Protein AF-A0AAW5KLF9-F1 (afdb_monomer_lite)

Organism: NCBI:txid1160721

pLDDT: mean 81.34, std 15.69, range [44.66, 97.88]

Foldseek 3Di:
DVVVVVVVVCVVCVVVVCLPPLVVLVVVLVVLVVVLVVLVPDPDDDPVSVVVSVVSVVVSVVSVVVSVVSVVVSPPPPPPPPVPPPPPDPDPPPDDD

Sequence (97 aa):
MFEKLKFKLKDEYKPYTDKGKKAQKQRALQDCVQEVLRDLKRTARTREQSVNTAKLLYQLADSAVRLSVEEALSVPIQEQCEDIDIISEPEPCMEFG

Secondary structure (DSSP, 8-state):
-HHHHHHHHHHHHHHHHS-TTHHHHHHHHHHHHHHHHHHHT-SS--HHHHHHHHHHHHHHHHHHHHHHHHHHHHS-------------PPP------

Structure (mmCIF, N/CA/C/O backbone):
data_AF-A0AAW5KLF9-F1
#
_entry.id   AF-A0AAW5KLF9-F1
#
loop_
_atom_site.group_PDB
_atom_site.id
_atom_site.type_symbol
_atom_site.label_atom_id
_atom_site.label_alt_id
_atom_site.label_comp_id
_atom_site.label_asym_id
_atom_site.label_entity_id
_atom_site.label_seq_id
_atom_site.pdbx_PDB_ins_code
_atom_site.Cartn_x
_atom_site.Cartn_y
_atom_site.Cartn_z
_atom_site.occupancy
_atom_site.B_iso_or_equiv
_atom_site.auth_seq_id
_atom_site.auth_comp_id
_atom_site.auth_asym_id
_atom_site.auth_atom_id
_atom_site.pdbx_PDB_model_num
ATOM 1 N N . MET A 1 1 ? -37.776 9.849 25.126 1.00 73.19 1 MET A N 1
ATOM 2 C CA . MET A 1 1 ? -36.580 10.538 2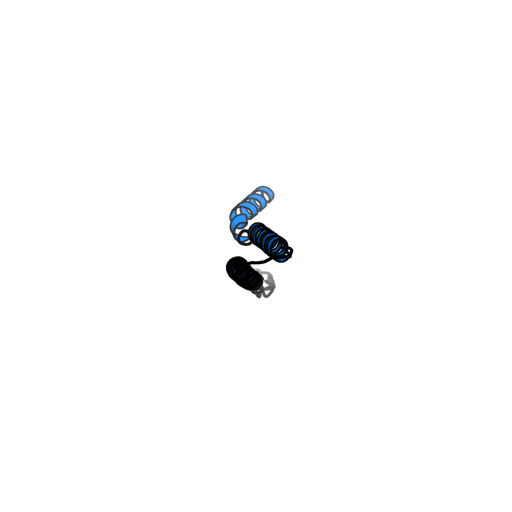5.672 1.00 73.19 1 MET A CA 1
ATOM 3 C C . MET A 1 1 ? -35.302 9.746 25.399 1.00 73.19 1 MET A C 1
ATOM 5 O O . MET A 1 1 ? -34.363 10.316 24.862 1.00 73.19 1 MET A O 1
ATOM 9 N N . PHE A 1 2 ? -35.309 8.435 25.655 1.00 84.25 2 PHE A N 1
ATOM 10 C CA . PHE A 1 2 ? -34.188 7.515 25.417 1.00 84.25 2 PHE A CA 1
ATOM 11 C C . PHE A 1 2 ? -33.675 7.450 23.963 1.00 84.25 2 PHE A C 1
ATOM 13 O O . PHE A 1 2 ? -32.4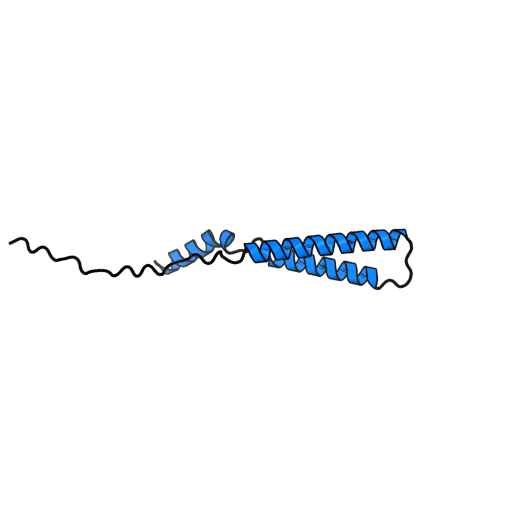72 7.505 23.742 1.00 84.25 2 PHE A O 1
ATOM 20 N N . GLU A 1 3 ? -34.560 7.439 22.960 1.00 90.62 3 GLU A N 1
ATOM 21 C CA . GLU A 1 3 ? -34.144 7.439 21.542 1.00 90.62 3 GLU A CA 1
ATOM 22 C C . GLU A 1 3 ? -33.278 8.656 21.173 1.00 90.62 3 GLU A C 1
ATOM 24 O O . GLU A 1 3 ? -32.218 8.515 20.571 1.00 90.62 3 GLU A O 1
ATOM 29 N N . LYS A 1 4 ? -33.656 9.863 21.622 1.00 90.50 4 LYS A N 1
ATOM 30 C CA . LYS A 1 4 ? -32.849 11.078 21.399 1.00 90.50 4 LYS A CA 1
ATOM 31 C C . LYS A 1 4 ? -31.462 10.984 22.043 1.00 90.50 4 LYS A C 1
ATOM 33 O O . LYS A 1 4 ? -30.509 11.527 21.492 1.00 90.50 4 LYS A O 1
ATOM 38 N N . LEU A 1 5 ? -31.356 10.310 23.189 1.00 90.94 5 LEU A N 1
ATOM 39 C CA . LEU A 1 5 ? -30.084 10.087 23.870 1.00 90.94 5 LEU A CA 1
ATOM 40 C C . LEU A 1 5 ? -29.203 9.106 23.086 1.00 90.94 5 LEU A C 1
ATOM 42 O O . LEU A 1 5 ? -28.033 9.401 22.880 1.00 90.94 5 LEU A O 1
ATOM 46 N N . LYS A 1 6 ? -29.770 8.008 22.565 1.00 87.25 6 LYS A N 1
ATOM 47 C CA . LYS A 1 6 ? -29.053 7.066 21.686 1.00 87.25 6 LYS A CA 1
ATOM 48 C C . LYS A 1 6 ? -28.472 7.748 20.450 1.00 87.25 6 LYS A C 1
ATOM 50 O O . LYS A 1 6 ? -27.312 7.515 20.123 1.00 87.25 6 LYS A O 1
ATOM 55 N N . PHE A 1 7 ? -29.254 8.591 19.772 1.00 89.19 7 PHE A N 1
ATOM 56 C CA . PHE A 1 7 ? -28.770 9.319 18.595 1.00 89.19 7 PHE A CA 1
ATOM 57 C C . PHE A 1 7 ? -27.640 10.295 18.940 1.00 89.19 7 PHE A C 1
ATOM 59 O O . PHE A 1 7 ? -26.632 10.300 18.239 1.00 89.19 7 PHE A O 1
ATOM 66 N N . LYS A 1 8 ? -27.763 11.056 20.038 1.00 91.25 8 LYS A N 1
ATOM 67 C CA . LYS A 1 8 ? -26.684 11.938 20.516 1.00 91.25 8 LYS A CA 1
ATOM 68 C C . LYS A 1 8 ? -25.412 11.169 20.850 1.00 91.25 8 LYS A C 1
ATOM 70 O O . LYS A 1 8 ? -24.353 11.539 20.361 1.00 91.25 8 LYS A O 1
ATOM 75 N N . LEU A 1 9 ? -25.528 10.078 21.613 1.00 87.94 9 LEU A N 1
ATOM 76 C CA . LEU A 1 9 ? -24.379 9.243 21.959 1.00 87.94 9 LEU A CA 1
ATOM 77 C C . LEU A 1 9 ? -23.691 8.714 20.700 1.00 87.94 9 LEU A C 1
ATOM 79 O O . LEU A 1 9 ? -22.476 8.783 20.590 1.00 87.94 9 LEU A O 1
ATOM 83 N N . LYS A 1 10 ? -24.468 8.217 19.730 1.00 83.75 10 LYS A N 1
ATOM 84 C CA . LYS A 1 10 ? -23.938 7.680 18.474 1.00 83.75 10 LYS A CA 1
ATOM 85 C C . LYS A 1 10 ? -23.196 8.736 17.657 1.00 83.75 10 LYS A C 1
ATOM 87 O O . LYS A 1 10 ? -22.164 8.406 17.086 1.00 83.75 10 LYS A O 1
ATOM 92 N N . ASP A 1 11 ? -23.703 9.965 17.585 1.00 83.62 11 ASP A N 1
ATOM 93 C CA . ASP A 1 11 ? -23.044 11.055 16.856 1.00 83.62 11 ASP A CA 1
ATOM 94 C C . ASP A 1 11 ? -21.791 11.566 17.581 1.00 83.62 11 ASP A C 1
ATOM 96 O O . ASP A 1 11 ? -20.769 11.784 16.932 1.00 83.62 11 ASP A O 1
ATOM 100 N N . GLU A 1 12 ? -21.826 11.687 18.911 1.00 86.06 12 GLU A N 1
ATOM 101 C CA . GLU A 1 12 ? -20.669 12.099 19.722 1.00 86.06 12 GLU A CA 1
ATOM 102 C C . GLU A 1 12 ? -19.558 11.042 19.729 1.00 86.06 12 GLU A C 1
ATOM 104 O O . GLU A 1 12 ? -18.379 11.386 19.656 1.00 86.06 12 GLU A O 1
ATOM 109 N N . TYR A 1 13 ? -19.914 9.752 19.739 1.00 80.12 13 TYR A N 1
ATOM 110 C CA . TYR A 1 13 ? -18.951 8.654 19.622 1.00 80.12 13 TYR A CA 1
ATOM 111 C C . TYR A 1 13 ? -18.547 8.343 18.179 1.00 80.12 13 TYR A C 1
ATOM 113 O O . TYR A 1 13 ? -17.576 7.618 17.956 1.00 80.12 13 TYR A O 1
ATOM 121 N N . LYS A 1 14 ? -19.240 8.901 17.178 1.00 75.00 14 LYS A N 1
ATOM 122 C CA . LYS A 1 14 ? -18.972 8.641 15.759 1.00 75.00 14 LYS A CA 1
ATOM 123 C C . LYS A 1 14 ? -17.501 8.833 15.372 1.00 75.00 14 LYS A C 1
ATOM 125 O O . LYS A 1 14 ? -16.991 7.934 14.710 1.00 75.00 14 LYS A O 1
ATOM 130 N N . PRO A 1 15 ? -16.787 9.894 15.802 1.00 71.19 15 PRO A N 1
ATOM 131 C CA . PRO A 1 15 ? -15.366 10.085 15.495 1.00 71.19 15 PRO A CA 1
ATOM 132 C C . PRO A 1 15 ? -14.456 8.989 16.064 1.00 71.19 15 PRO A C 1
ATOM 134 O O . PRO A 1 15 ? -13.390 8.737 15.515 1.00 71.19 15 PRO A O 1
ATOM 137 N N . TYR A 1 16 ? -14.887 8.335 17.142 1.00 68.50 16 TYR A N 1
ATOM 138 C CA . TYR A 1 16 ? -14.173 7.236 17.790 1.00 68.50 16 TYR A CA 1
ATOM 139 C C . TYR A 1 16 ? -14.552 5.870 17.194 1.00 68.50 16 TYR A C 1
ATOM 141 O O . TYR A 1 16 ? -13.765 4.931 17.250 1.00 68.50 16 TYR A O 1
ATOM 149 N N . THR A 1 17 ? -15.732 5.760 16.569 1.00 64.38 17 THR A N 1
ATOM 150 C CA . THR A 1 17 ? -16.147 4.573 15.792 1.00 64.38 17 THR A CA 1
ATOM 151 C C . THR A 1 17 ? -15.701 4.611 14.329 1.00 64.38 17 THR A C 1
ATOM 153 O O . THR A 1 17 ? -15.575 3.567 13.685 1.00 64.38 17 THR A O 1
ATOM 156 N N . ASP A 1 18 ? -15.484 5.807 13.781 1.00 62.84 18 ASP A N 1
ATOM 157 C CA . ASP A 1 18 ? -15.011 6.008 12.421 1.00 62.84 18 ASP A CA 1
ATOM 158 C C . ASP A 1 18 ? -13.522 5.679 12.407 1.00 62.84 18 ASP A C 1
ATOM 160 O O . ASP A 1 18 ? -12.681 6.482 12.803 1.00 62.84 18 ASP A O 1
ATOM 164 N N . LYS A 1 19 ? -13.224 4.433 12.028 1.00 63.59 19 LYS A N 1
ATOM 165 C CA . LYS A 1 19 ? -11.906 3.788 12.022 1.00 63.59 19 LYS A CA 1
ATOM 166 C C . LYS A 1 19 ? -10.883 4.551 11.169 1.00 63.59 19 LYS A C 1
ATOM 168 O O . LYS A 1 19 ? -10.518 4.089 10.092 1.00 63.59 19 LYS A O 1
ATOM 173 N N . GLY A 1 20 ? -10.447 5.734 11.593 1.00 63.94 20 GLY A N 1
ATOM 174 C CA . GLY A 1 20 ? -9.294 6.459 11.060 1.00 63.94 20 GLY A CA 1
ATOM 175 C C . GLY A 1 20 ? -9.269 6.620 9.538 1.00 63.94 20 GLY A C 1
ATOM 176 O O . GLY A 1 20 ? -8.201 6.505 8.935 1.00 63.94 20 GLY A O 1
ATOM 177 N N . LYS A 1 21 ? -10.423 6.855 8.890 1.00 76.81 21 LYS A N 1
ATOM 178 C CA . LYS A 1 21 ? -10.535 6.932 7.420 1.00 76.81 21 LYS A CA 1
ATOM 179 C C . LYS A 1 21 ? -10.073 5.646 6.703 1.00 76.81 21 LYS A C 1
ATOM 181 O O . LYS A 1 21 ? -9.601 5.716 5.567 1.00 76.81 21 LYS A O 1
ATOM 186 N N . LYS A 1 22 ? -10.220 4.463 7.315 1.00 81.38 22 LYS A N 1
ATOM 187 C CA . LYS A 1 22 ? -9.785 3.160 6.767 1.00 81.38 22 LYS A CA 1
ATOM 188 C C . LYS A 1 22 ? -10.235 2.940 5.324 1.00 81.38 22 LYS A C 1
ATOM 190 O O . LYS A 1 22 ? -9.422 2.591 4.476 1.00 81.38 22 LYS A O 1
ATOM 195 N N . ALA A 1 23 ? -11.499 3.229 5.013 1.00 84.88 23 ALA A N 1
ATOM 196 C CA . ALA A 1 23 ? -12.029 3.101 3.654 1.00 84.88 23 ALA A CA 1
ATOM 197 C C . ALA A 1 23 ? -11.340 4.040 2.643 1.00 84.88 23 ALA A C 1
ATOM 199 O O . ALA A 1 23 ? -11.207 3.706 1.467 1.00 84.88 23 ALA A O 1
ATOM 200 N N . GLN A 1 24 ? -10.899 5.225 3.075 1.00 88.75 24 GLN A N 1
ATOM 201 C CA . GLN A 1 24 ? -10.117 6.132 2.234 1.00 88.75 24 GLN A CA 1
ATOM 202 C C . GLN A 1 24 ? -8.692 5.608 2.040 1.00 88.75 24 GLN A C 1
ATOM 204 O O . GLN A 1 24 ? -8.205 5.602 0.915 1.00 88.75 24 GLN A O 1
ATOM 209 N N . LYS A 1 25 ? -8.042 5.129 3.108 1.00 90.19 25 LYS A N 1
ATOM 210 C CA . LYS A 1 25 ? -6.692 4.545 3.045 1.00 90.19 25 LYS A CA 1
ATOM 211 C C . LYS A 1 25 ? -6.653 3.291 2.168 1.00 90.19 25 LYS A C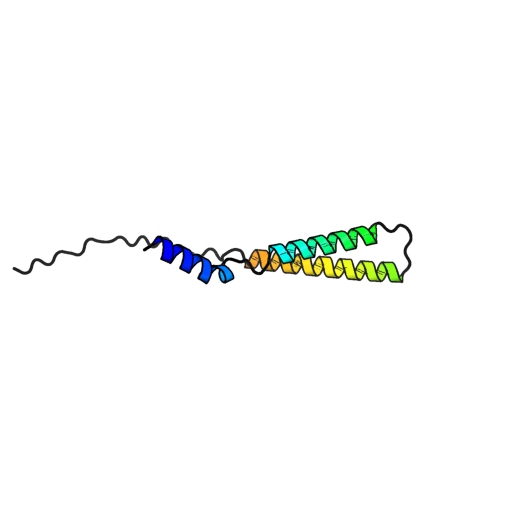 1
ATOM 213 O O . LYS A 1 25 ? -5.743 3.141 1.363 1.00 90.19 25 LYS A O 1
ATOM 218 N N . GLN A 1 26 ? -7.674 2.439 2.259 1.00 91.69 26 GLN A N 1
ATOM 219 C CA . GLN A 1 26 ? -7.817 1.252 1.418 1.00 91.69 26 GLN A CA 1
ATOM 220 C C . GLN A 1 26 ? -8.019 1.617 -0.058 1.00 91.69 26 GLN A C 1
ATOM 222 O O . GLN A 1 26 ? -7.394 1.002 -0.918 1.00 91.69 26 GLN A O 1
ATOM 227 N N . ARG A 1 27 ? -8.832 2.641 -0.358 1.00 93.88 27 ARG A N 1
ATOM 228 C CA . ARG A 1 27 ? -8.963 3.165 -1.728 1.00 93.88 27 ARG A CA 1
ATOM 229 C C . ARG A 1 27 ? -7.640 3.716 -2.257 1.00 93.88 27 ARG A C 1
ATOM 231 O O . ARG A 1 27 ? -7.216 3.313 -3.329 1.00 93.88 27 ARG A O 1
ATOM 238 N N . ALA A 1 28 ? -6.941 4.534 -1.472 1.00 93.44 28 ALA A N 1
ATOM 239 C CA . ALA A 1 28 ? -5.635 5.063 -1.862 1.00 93.44 28 ALA A CA 1
ATOM 240 C C . ALA A 1 28 ? -4.606 3.947 -2.133 1.00 93.44 28 ALA A C 1
ATOM 242 O O . ALA A 1 28 ? -3.835 4.031 -3.088 1.00 93.44 28 ALA A O 1
ATOM 243 N N . LEU A 1 29 ? -4.618 2.875 -1.330 1.00 95.75 29 LEU A N 1
ATOM 244 C CA . LEU A 1 29 ? -3.772 1.706 -1.567 1.00 95.75 29 LEU A CA 1
ATOM 245 C C . LEU A 1 29 ? -4.137 1.003 -2.885 1.00 95.75 29 LEU A C 1
ATOM 247 O O . LEU A 1 29 ? -3.243 0.651 -3.650 1.00 95.75 29 LEU A O 1
ATOM 251 N N . GLN A 1 30 ? -5.431 0.831 -3.176 1.00 96.50 30 GLN A N 1
ATOM 252 C CA . GLN A 1 30 ? -5.893 0.266 -4.449 1.00 96.50 30 GLN A CA 1
ATOM 253 C C . GLN A 1 30 ? -5.462 1.116 -5.650 1.00 96.50 30 GLN A C 1
ATOM 255 O O . GLN A 1 30 ? -4.990 0.557 -6.640 1.00 96.50 30 GLN A O 1
ATOM 260 N N . ASP A 1 31 ? -5.566 2.440 -5.555 1.00 95.69 31 ASP A N 1
ATOM 261 C CA . ASP A 1 31 ? -5.134 3.357 -6.613 1.00 95.69 31 ASP A CA 1
ATOM 262 C C . ASP A 1 31 ? -3.625 3.216 -6.879 1.00 95.69 31 ASP A C 1
ATOM 264 O O . ASP A 1 31 ? -3.199 3.093 -8.030 1.00 95.69 31 ASP A O 1
ATOM 268 N N . CYS A 1 32 ? -2.817 3.119 -5.817 1.00 94.38 32 CYS A N 1
ATOM 269 C CA . CYS A 1 32 ? -1.374 2.897 -5.921 1.00 94.38 32 CYS A CA 1
ATOM 270 C C . CYS A 1 32 ? -1.036 1.538 -6.568 1.00 94.38 32 CYS A C 1
ATOM 272 O O . CYS A 1 32 ? -0.173 1.460 -7.444 1.00 94.38 32 CYS A O 1
ATOM 274 N N . VAL A 1 33 ? -1.759 0.465 -6.216 1.00 97.44 33 VAL A N 1
ATOM 275 C CA . VAL A 1 33 ? -1.624 -0.844 -6.886 1.00 97.44 33 VAL A CA 1
ATOM 276 C C . VAL A 1 33 ? -1.916 -0.719 -8.380 1.00 97.44 33 VAL A C 1
ATOM 278 O O . VAL A 1 33 ? -1.161 -1.238 -9.205 1.00 97.44 33 VAL A O 1
ATOM 281 N N . GLN A 1 34 ? -3.000 -0.034 -8.751 1.00 97.19 34 GLN A N 1
ATOM 282 C CA . GLN A 1 34 ? -3.361 0.144 -10.155 1.00 97.19 34 GLN A CA 1
ATOM 283 C C . GLN A 1 34 ? -2.298 0.931 -10.924 1.00 97.19 34 GLN A C 1
ATOM 285 O O . GLN A 1 34 ? -1.974 0.560 -12.054 1.00 97.19 34 GLN A O 1
ATOM 290 N N . GLU A 1 35 ? -1.728 1.976 -10.326 1.00 95.50 35 GLU A N 1
ATOM 291 C CA . GLU A 1 35 ? -0.632 2.746 -10.913 1.00 95.50 35 GLU A CA 1
ATOM 292 C C . GLU A 1 35 ? 0.603 1.872 -11.168 1.00 95.50 35 GLU A C 1
ATOM 294 O O . GLU A 1 35 ? 1.100 1.819 -12.297 1.00 95.50 35 GLU A O 1
ATOM 299 N N . VAL A 1 36 ? 1.043 1.113 -10.159 1.00 95.94 36 VAL A N 1
ATOM 300 C CA . VAL A 1 36 ? 2.180 0.188 -10.272 1.00 95.94 36 VAL A CA 1
ATOM 301 C C . VAL A 1 36 ? 1.940 -0.849 -11.368 1.00 95.94 36 VAL A C 1
ATOM 303 O O . VAL A 1 36 ? 2.811 -1.079 -12.208 1.00 95.94 36 VAL A O 1
ATOM 306 N N . LEU A 1 37 ? 0.752 -1.458 -11.411 1.00 95.94 37 LEU A N 1
ATOM 307 C CA . LEU A 1 37 ? 0.406 -2.446 -12.435 1.00 95.94 37 LEU A CA 1
ATOM 308 C C . LEU A 1 37 ? 0.380 -1.835 -13.838 1.00 95.94 37 LEU A C 1
ATOM 310 O O . LEU A 1 37 ? 0.818 -2.474 -14.795 1.00 95.94 37 LEU A O 1
ATOM 314 N N . ARG A 1 38 ? -0.126 -0.605 -13.984 1.00 94.38 38 ARG A N 1
ATOM 315 C CA . ARG A 1 38 ? -0.097 0.115 -15.262 1.00 94.38 38 ARG A CA 1
ATOM 316 C C . ARG A 1 38 ? 1.327 0.394 -15.716 1.00 94.38 38 ARG A C 1
ATOM 318 O O . ARG A 1 38 ? 1.610 0.231 -16.900 1.00 94.38 38 ARG A O 1
ATOM 325 N N . ASP A 1 39 ? 2.207 0.794 -14.804 1.00 93.06 39 ASP A N 1
ATOM 326 C CA . ASP A 1 39 ? 3.603 1.045 -15.140 1.00 93.06 39 ASP A CA 1
ATOM 327 C C . ASP A 1 39 ? 4.337 -0.257 -15.503 1.00 93.06 39 ASP A C 1
ATOM 329 O O . ASP A 1 39 ? 5.023 -0.307 -16.521 1.00 93.06 39 ASP A O 1
ATOM 333 N N . LEU A 1 40 ? 4.122 -1.342 -14.745 1.00 93.25 40 LEU A N 1
ATOM 334 C CA . LEU A 1 40 ? 4.695 -2.674 -15.001 1.00 93.25 40 LEU A CA 1
ATOM 335 C C . LEU A 1 40 ? 4.282 -3.290 -16.340 1.00 93.25 40 LEU A C 1
ATOM 337 O O . LEU A 1 40 ? 5.060 -4.043 -16.915 1.00 93.25 40 LEU A O 1
ATOM 341 N N . LYS A 1 41 ? 3.094 -2.965 -16.860 1.00 93.75 41 LYS A N 1
ATOM 342 C CA . LYS A 1 41 ? 2.627 -3.455 -18.169 1.00 93.75 41 LYS A CA 1
ATOM 343 C C . LYS A 1 41 ? 3.404 -2.882 -19.361 1.00 93.75 41 LYS A C 1
ATOM 345 O O . LYS A 1 41 ? 3.203 -3.342 -20.483 1.00 93.75 41 LYS A O 1
ATOM 350 N N . ARG A 1 42 ? 4.261 -1.876 -19.162 1.00 89.81 42 ARG A N 1
ATOM 351 C CA . ARG A 1 42 ? 5.069 -1.283 -20.236 1.00 89.81 42 ARG A CA 1
ATOM 352 C C . ARG A 1 42 ? 6.176 -2.252 -20.668 1.00 89.81 42 ARG A C 1
ATOM 354 O O . ARG A 1 42 ? 7.006 -2.652 -19.860 1.00 89.81 42 ARG A O 1
ATOM 361 N N . THR A 1 43 ? 6.195 -2.604 -21.952 1.00 78.12 43 THR A N 1
ATOM 362 C CA . THR A 1 43 ? 7.082 -3.626 -22.544 1.00 78.12 43 THR A CA 1
ATOM 363 C C . THR A 1 43 ? 8.505 -3.146 -22.825 1.00 78.12 43 THR A C 1
ATOM 365 O O . THR A 1 43 ? 9.436 -3.940 -22.745 1.00 78.12 43 THR A O 1
ATOM 368 N N . ALA A 1 44 ? 8.699 -1.864 -23.135 1.00 77.06 44 ALA A N 1
ATOM 369 C CA . ALA A 1 44 ? 10.020 -1.263 -23.306 1.00 77.06 44 ALA A CA 1
ATOM 370 C C . ALA A 1 44 ? 10.307 -0.320 -22.132 1.00 77.06 44 ALA A C 1
ATOM 372 O O . ALA A 1 44 ? 9.493 0.560 -21.845 1.00 77.06 44 ALA A O 1
ATOM 373 N N . ARG A 1 45 ? 11.453 -0.499 -21.458 1.00 86.62 45 ARG A N 1
ATOM 374 C CA . ARG A 1 45 ? 11.868 0.339 -20.325 1.00 86.62 45 ARG A CA 1
ATOM 375 C C . ARG A 1 45 ? 13.296 0.840 -20.449 1.00 86.62 45 ARG A C 1
ATOM 377 O O . ARG A 1 45 ? 14.210 0.083 -20.764 1.00 86.62 45 ARG A O 1
ATOM 384 N N . THR A 1 46 ? 13.490 2.108 -20.106 1.00 94.50 46 THR A N 1
ATOM 385 C CA . THR A 1 46 ? 14.814 2.663 -19.813 1.00 94.50 46 THR A CA 1
ATOM 386 C C . THR A 1 46 ? 15.224 2.335 -18.374 1.00 94.50 46 THR A C 1
ATOM 388 O O . THR A 1 46 ? 14.387 2.031 -17.521 1.00 94.50 46 THR A O 1
ATOM 391 N N . ARG A 1 47 ? 16.523 2.441 -18.065 1.00 94.56 47 ARG A N 1
ATOM 392 C CA . ARG A 1 47 ? 17.037 2.266 -16.693 1.00 94.56 47 ARG A CA 1
ATOM 393 C C . ARG A 1 47 ? 16.330 3.182 -15.690 1.00 94.56 47 ARG A C 1
ATOM 395 O O . ARG A 1 47 ? 16.001 2.750 -14.591 1.00 94.56 47 ARG A O 1
ATOM 402 N N . GLU A 1 48 ? 16.100 4.434 -16.067 1.00 94.19 48 GLU A N 1
ATOM 403 C CA . GLU A 1 48 ? 15.451 5.427 -15.210 1.00 94.19 48 GLU A CA 1
ATOM 404 C C . GLU A 1 48 ? 13.986 5.076 -14.934 1.00 94.19 48 GLU A C 1
ATOM 406 O O . GLU A 1 48 ? 13.535 5.154 -13.791 1.00 94.19 48 GLU A O 1
ATOM 411 N N . GLN A 1 49 ? 13.264 4.592 -15.949 1.00 94.12 49 GLN A N 1
ATOM 412 C CA . GLN A 1 49 ? 11.904 4.088 -15.767 1.00 94.12 49 GLN A CA 1
ATOM 413 C C . GLN A 1 49 ? 11.878 2.919 -14.783 1.00 94.12 49 GLN A C 1
ATOM 415 O O . GLN A 1 49 ? 11.073 2.942 -13.860 1.00 94.12 49 GLN A O 1
ATOM 420 N N . SER A 1 50 ? 12.803 1.961 -14.902 1.00 94.12 50 SER A N 1
ATOM 421 C CA . SER A 1 50 ? 12.913 0.847 -13.951 1.00 94.12 50 SER A CA 1
ATOM 422 C C . SER A 1 50 ? 13.177 1.313 -12.515 1.00 94.12 50 SER A C 1
ATOM 424 O O . SER A 1 50 ? 12.599 0.771 -11.575 1.00 94.12 50 SER A O 1
ATOM 426 N N . VAL A 1 51 ? 14.013 2.340 -12.329 1.00 95.62 51 VAL A N 1
ATOM 427 C CA . VAL A 1 51 ? 14.260 2.935 -11.005 1.00 95.62 51 VAL A CA 1
ATOM 428 C C . VAL A 1 51 ? 12.990 3.582 -10.448 1.00 95.62 51 VAL A C 1
ATOM 430 O O . VAL A 1 51 ? 12.690 3.424 -9.266 1.00 95.62 51 VAL A O 1
ATOM 433 N N . ASN A 1 52 ? 12.215 4.280 -11.277 1.00 94.69 52 ASN A N 1
ATOM 434 C CA . ASN A 1 52 ? 10.962 4.894 -10.839 1.00 94.69 52 ASN A CA 1
ATOM 435 C C . ASN A 1 52 ? 9.903 3.847 -10.478 1.00 94.69 52 ASN A C 1
ATOM 437 O O . ASN A 1 52 ? 9.259 3.974 -9.439 1.00 94.69 52 ASN A O 1
ATOM 441 N N . THR A 1 53 ? 9.789 2.764 -11.247 1.00 95.06 53 THR A N 1
ATOM 442 C CA . THR A 1 53 ? 8.937 1.624 -10.884 1.00 95.06 53 THR A CA 1
ATOM 443 C C . THR A 1 53 ? 9.333 1.031 -9.535 1.00 95.06 53 THR A C 1
ATOM 445 O O . THR A 1 53 ? 8.466 0.739 -8.717 1.00 95.06 53 THR A O 1
ATOM 448 N N . ALA A 1 54 ? 10.635 0.867 -9.278 1.00 96.31 54 ALA A N 1
ATOM 449 C CA . ALA A 1 54 ? 11.120 0.342 -8.005 1.00 96.31 54 ALA A CA 1
ATOM 450 C C . ALA A 1 54 ? 10.725 1.248 -6.825 1.00 96.31 54 ALA A C 1
ATOM 452 O O . ALA A 1 54 ? 10.319 0.744 -5.780 1.00 96.31 54 ALA A O 1
ATOM 453 N N . LYS A 1 55 ? 10.766 2.577 -7.002 1.00 96.88 55 LYS A N 1
ATOM 454 C CA . LYS A 1 55 ? 10.277 3.533 -5.994 1.00 96.88 55 LYS A CA 1
ATOM 455 C C . LYS A 1 55 ? 8.778 3.375 -5.735 1.00 96.88 55 LYS A C 1
ATOM 457 O O . LYS A 1 55 ? 8.383 3.322 -4.574 1.00 96.88 55 LYS A O 1
ATOM 462 N N . LEU A 1 56 ? 7.964 3.253 -6.788 1.00 96.62 56 LEU A N 1
ATOM 463 C CA . LEU A 1 56 ? 6.518 3.036 -6.652 1.00 96.62 56 LEU A CA 1
ATOM 464 C C . LEU A 1 56 ? 6.211 1.713 -5.933 1.00 96.62 56 LEU A C 1
ATOM 466 O O . LEU A 1 56 ? 5.369 1.673 -5.043 1.00 96.62 56 LEU A O 1
ATOM 470 N N . LEU A 1 57 ? 6.935 0.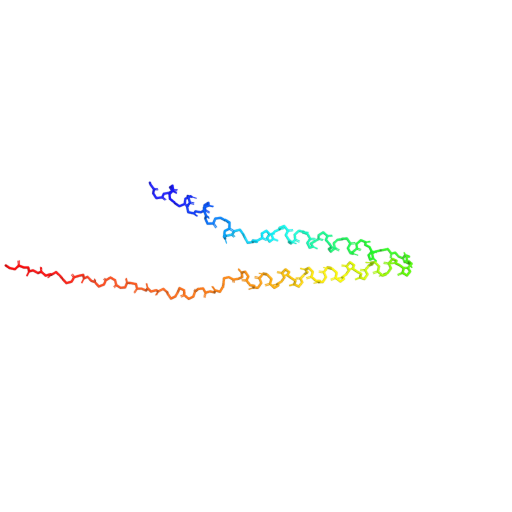639 -6.263 1.00 97.62 57 LEU A N 1
ATOM 471 C CA . LEU A 1 57 ? 6.810 -0.658 -5.589 1.00 97.62 57 LEU A CA 1
ATOM 472 C C . LEU A 1 57 ? 7.167 -0.573 -4.101 1.00 97.62 57 LEU A C 1
ATOM 474 O O . LEU A 1 57 ? 6.459 -1.136 -3.270 1.00 97.62 57 LEU A O 1
ATOM 478 N N . TYR A 1 58 ? 8.236 0.150 -3.763 1.00 97.81 58 TYR A N 1
ATOM 479 C CA . TYR A 1 58 ? 8.624 0.374 -2.373 1.00 97.81 58 TYR A CA 1
ATOM 480 C C . TYR A 1 58 ? 7.546 1.147 -1.602 1.00 97.81 58 TYR A C 1
ATOM 482 O O . TYR A 1 58 ? 7.157 0.742 -0.511 1.00 97.81 58 TYR A O 1
ATOM 490 N N . GLN A 1 59 ? 7.014 2.224 -2.187 1.00 96.25 59 GLN A N 1
ATOM 491 C CA . GLN A 1 59 ? 5.938 3.016 -1.583 1.00 96.25 59 GLN A CA 1
ATOM 492 C C . GLN A 1 59 ? 4.648 2.210 -1.396 1.00 96.25 59 GLN A C 1
ATOM 494 O O . GLN A 1 59 ? 3.986 2.338 -0.362 1.00 96.25 59 GLN A O 1
ATOM 499 N N . LEU A 1 60 ? 4.304 1.365 -2.371 1.00 97.38 60 LEU A N 1
ATOM 500 C CA . LEU A 1 60 ? 3.170 0.453 -2.279 1.00 97.38 60 LEU A CA 1
ATOM 501 C C . LEU A 1 60 ? 3.347 -0.530 -1.113 1.00 97.38 60 LEU A C 1
ATOM 503 O O . LEU A 1 60 ? 2.424 -0.709 -0.318 1.00 97.38 60 LEU A O 1
ATOM 507 N N . ALA A 1 61 ? 4.532 -1.135 -0.988 1.00 97.88 61 ALA A N 1
ATOM 508 C CA . ALA A 1 61 ? 4.844 -2.060 0.097 1.00 97.88 61 ALA A CA 1
ATOM 509 C C . ALA A 1 61 ? 4.781 -1.374 1.471 1.00 97.88 61 ALA A C 1
ATOM 511 O O . ALA A 1 61 ? 4.109 -1.877 2.370 1.00 97.88 61 ALA A O 1
ATOM 512 N N . ASP A 1 62 ? 5.407 -0.203 1.616 1.00 96.75 62 ASP A N 1
ATOM 513 C CA . ASP A 1 62 ? 5.360 0.595 2.849 1.00 96.75 62 ASP A CA 1
ATOM 514 C C . ASP A 1 62 ? 3.915 0.921 3.257 1.00 96.75 62 ASP A C 1
ATOM 516 O O . ASP A 1 62 ? 3.501 0.691 4.397 1.00 96.75 62 ASP A O 1
ATOM 520 N N . SER A 1 63 ? 3.107 1.380 2.298 1.00 93.81 63 SER A N 1
ATOM 521 C CA . SER A 1 63 ? 1.706 1.733 2.537 1.00 93.81 63 SER A CA 1
ATOM 522 C C . SER A 1 63 ? 0.865 0.522 2.946 1.00 93.81 63 SER A C 1
ATOM 524 O O . SER A 1 63 ? 0.025 0.636 3.840 1.00 93.81 63 SER A O 1
ATOM 526 N N . ALA A 1 64 ? 1.098 -0.642 2.331 1.00 96.06 64 ALA A N 1
ATOM 527 C CA . ALA A 1 64 ? 0.410 -1.882 2.682 1.00 96.06 64 ALA A CA 1
ATOM 528 C C . ALA A 1 64 ? 0.759 -2.351 4.103 1.00 96.06 64 ALA A C 1
ATOM 530 O O . ALA A 1 64 ? -0.141 -2.697 4.870 1.00 96.06 64 ALA A O 1
ATOM 531 N N . VAL A 1 65 ? 2.042 -2.309 4.484 1.00 96.25 65 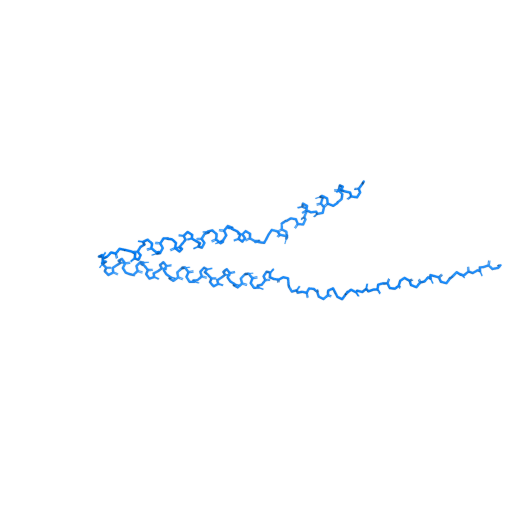VAL A N 1
ATOM 532 C CA . VAL A 1 65 ? 2.493 -2.680 5.836 1.00 96.25 65 VAL A CA 1
ATOM 533 C C . VAL A 1 65 ? 1.886 -1.748 6.880 1.00 96.25 65 VAL A C 1
ATOM 535 O O . VAL A 1 65 ? 1.305 -2.218 7.857 1.00 96.25 65 VAL A O 1
ATOM 538 N N . ARG A 1 66 ? 1.952 -0.430 6.660 1.00 93.00 66 ARG A N 1
ATOM 539 C CA . ARG A 1 66 ? 1.364 0.558 7.576 1.00 93.00 66 ARG A CA 1
ATOM 540 C C . ARG A 1 66 ? -0.133 0.342 7.770 1.00 93.00 66 ARG A C 1
ATOM 542 O O . ARG A 1 66 ? -0.597 0.371 8.906 1.00 93.00 66 ARG A O 1
ATOM 549 N N . LEU A 1 67 ? -0.873 0.097 6.686 1.00 91.50 67 LEU A N 1
ATOM 550 C CA . LEU A 1 67 ? -2.309 -0.174 6.765 1.00 91.50 67 LEU A CA 1
ATOM 551 C C . LEU A 1 67 ? -2.599 -1.471 7.530 1.00 91.50 67 LEU A C 1
ATOM 553 O O . LEU A 1 67 ? -3.502 -1.486 8.359 1.00 91.50 67 LEU A O 1
ATOM 557 N N . SER A 1 68 ? -1.821 -2.531 7.294 1.00 91.50 68 SER A N 1
ATOM 558 C CA . SER A 1 68 ? -1.975 -3.809 7.998 1.00 91.50 68 SER A CA 1
ATOM 559 C C . SER A 1 68 ? -1.709 -3.683 9.499 1.00 91.50 68 SER A C 1
ATOM 561 O O . SER A 1 68 ? -2.423 -4.289 10.296 1.00 91.50 68 SER A O 1
ATOM 563 N N . VAL A 1 69 ? -0.694 -2.911 9.895 1.00 91.56 69 VAL A N 1
ATOM 564 C CA . VAL A 1 69 ? -0.382 -2.659 11.309 1.00 91.56 69 VAL A CA 1
ATOM 565 C C . VAL A 1 69 ? -1.485 -1.832 11.958 1.00 91.56 69 VAL A C 1
ATOM 567 O O . VAL A 1 69 ? -1.957 -2.183 13.035 1.00 91.56 69 VAL A O 1
ATOM 570 N N . GLU A 1 70 ? -1.938 -0.765 11.299 1.00 86.94 70 GLU A N 1
ATOM 571 C CA . GLU A 1 70 ? -3.054 0.042 11.794 1.00 86.94 70 GLU A CA 1
ATOM 572 C C . GLU A 1 70 ? -4.327 -0.798 11.943 1.00 86.94 70 GLU A C 1
ATOM 574 O O . GLU A 1 70 ? -5.026 -0.680 12.944 1.00 86.94 70 GLU A O 1
ATOM 579 N N . GLU A 1 71 ? -4.612 -1.685 10.990 1.00 85.19 71 GLU A N 1
ATOM 580 C CA . GLU A 1 71 ? -5.747 -2.597 11.074 1.00 85.19 71 GLU A CA 1
ATOM 581 C C . GLU A 1 71 ? -5.633 -3.544 12.273 1.00 85.19 71 GLU A C 1
ATOM 583 O O . GLU A 1 71 ? -6.599 -3.652 13.028 1.00 85.19 71 GLU A O 1
ATOM 588 N N . ALA A 1 72 ? -4.463 -4.151 12.491 1.00 86.06 72 ALA A N 1
ATOM 589 C CA . ALA A 1 72 ? -4.205 -5.029 13.631 1.00 86.06 72 ALA A CA 1
ATOM 590 C C . ALA A 1 72 ? -4.331 -4.301 14.981 1.00 86.06 72 ALA A C 1
ATOM 592 O O . ALA A 1 72 ? -4.890 -4.857 15.921 1.00 86.06 72 ALA A O 1
ATOM 593 N N . LEU A 1 73 ? -3.872 -3.048 15.067 1.00 81.12 73 LEU A N 1
ATOM 594 C CA . LEU A 1 73 ? -4.011 -2.205 16.262 1.00 81.12 73 LEU A CA 1
ATOM 595 C C . LEU A 1 73 ? -5.438 -1.661 16.451 1.00 81.12 73 LEU A C 1
ATOM 597 O O . LEU A 1 73 ? -5.811 -1.301 17.562 1.00 81.12 73 LEU A O 1
ATOM 601 N N . SER A 1 74 ? -6.226 -1.569 15.373 1.00 73.50 74 SER A N 1
ATOM 602 C CA . SER A 1 74 ? -7.624 -1.109 15.405 1.00 73.50 74 SER A CA 1
ATOM 603 C C . SER A 1 74 ? -8.625 -2.199 15.779 1.00 73.50 74 SER A C 1
ATOM 605 O O . SER A 1 74 ? -9.807 -1.901 15.984 1.00 73.50 74 SER A O 1
ATOM 607 N N . VAL A 1 75 ? -8.192 -3.465 15.815 1.00 65.81 75 VAL A N 1
ATOM 608 C CA . VAL A 1 75 ? -8.964 -4.508 16.488 1.00 65.81 75 VAL A CA 1
ATOM 609 C C . VAL A 1 75 ? -9.081 -4.038 17.934 1.00 65.81 75 VAL A C 1
ATOM 611 O O . VAL A 1 75 ? -8.047 -3.702 18.515 1.00 65.81 75 VAL A O 1
ATOM 614 N N . PRO A 1 76 ? -10.298 -3.941 18.505 1.00 61.31 76 PRO A N 1
ATOM 615 C CA . PRO A 1 76 ? -10.410 -3.644 19.918 1.00 61.31 76 PRO A CA 1
ATOM 616 C C . PRO A 1 76 ? -9.496 -4.645 20.616 1.00 61.31 76 PRO A C 1
ATOM 618 O O . PRO A 1 76 ? -9.641 -5.849 20.390 1.00 61.31 76 PRO A O 1
ATOM 621 N N . ILE A 1 77 ? -8.543 -4.167 21.426 1.00 56.00 77 ILE A N 1
ATOM 622 C CA . ILE A 1 77 ? -8.111 -4.968 22.570 1.00 56.00 77 ILE A CA 1
ATOM 623 C C . ILE A 1 77 ? -9.443 -5.359 23.165 1.00 56.00 77 ILE A C 1
ATOM 625 O O . ILE A 1 77 ? -10.203 -4.457 23.511 1.00 56.00 77 ILE A O 1
ATOM 629 N N . GLN A 1 78 ? -9.797 -6.639 23.053 1.00 48.38 78 GLN A N 1
ATOM 630 C CA . GLN A 1 78 ? -11.039 -7.159 23.573 1.00 48.38 78 GLN A CA 1
ATOM 631 C C . GLN A 1 78 ? -11.005 -6.707 25.017 1.00 48.38 78 GLN A C 1
ATOM 633 O O . GLN A 1 78 ? -10.214 -7.229 25.803 1.00 48.38 78 GLN A O 1
ATOM 638 N N . GLU A 1 79 ? -11.719 -5.614 25.305 1.00 50.16 79 GLU A N 1
ATOM 639 C CA . GLU A 1 79 ? -11.947 -5.190 26.658 1.00 50.16 79 GLU A CA 1
ATOM 640 C C . GLU A 1 79 ? -12.483 -6.474 27.242 1.00 50.16 79 GLU A C 1
ATOM 642 O O . GLU A 1 79 ? -13.477 -7.032 26.761 1.00 50.16 79 GLU A O 1
ATOM 647 N N . GLN A 1 80 ? -11.740 -7.015 28.197 1.00 47.69 80 GLN A N 1
ATOM 648 C CA . GLN A 1 80 ? -12.332 -7.887 29.171 1.00 47.69 80 GLN A CA 1
ATOM 649 C C . GLN A 1 80 ? -13.345 -7.001 29.901 1.00 47.69 80 GLN A C 1
ATOM 651 O O . GLN A 1 80 ? -13.138 -6.591 31.034 1.00 47.69 80 GLN A O 1
ATOM 656 N N . CYS A 1 81 ? -14.445 -6.663 29.225 1.00 47.16 81 CYS A N 1
ATOM 657 C CA . CYS A 1 81 ? -15.748 -6.706 29.822 1.00 47.16 81 CYS A CA 1
ATOM 658 C C . CYS A 1 81 ? -15.882 -8.164 30.246 1.00 47.16 81 CYS A C 1
ATOM 660 O O . CYS A 1 81 ? -16.469 -8.992 29.559 1.00 47.16 81 CYS A O 1
ATOM 662 N N . GLU A 1 82 ? -15.223 -8.496 31.356 1.00 44.66 82 GLU A N 1
ATOM 663 C CA . GLU A 1 82 ? -15.841 -9.383 32.307 1.00 44.66 82 GLU A CA 1
ATOM 664 C C . GLU A 1 82 ? -17.245 -8.806 32.443 1.00 44.66 82 GLU A C 1
ATOM 666 O O . GLU A 1 82 ? -17.417 -7.645 32.829 1.00 44.66 82 GLU A O 1
ATOM 671 N N . ASP A 1 83 ? -18.225 -9.555 31.946 1.00 54.66 83 ASP A N 1
ATOM 672 C CA . ASP A 1 83 ? -19.612 -9.357 32.303 1.00 54.66 83 ASP A CA 1
ATOM 673 C C . ASP A 1 83 ? -19.624 -9.443 33.833 1.00 54.66 83 ASP A C 1
ATOM 675 O O . ASP A 1 83 ? -19.670 -10.524 34.417 1.00 54.66 83 ASP A O 1
ATOM 679 N N . ILE A 1 84 ? -19.428 -8.304 34.502 1.00 53.66 84 ILE A N 1
ATOM 680 C CA . ILE A 1 84 ? -19.653 -8.193 35.931 1.00 53.66 84 ILE A CA 1
ATOM 681 C C . ILE A 1 84 ? -21.161 -8.342 36.034 1.00 53.66 84 ILE A C 1
ATOM 683 O O . ILE A 1 84 ? -21.906 -7.373 35.876 1.00 53.66 84 ILE A O 1
ATOM 687 N N . ASP A 1 85 ? -21.603 -9.580 36.230 1.00 54.72 85 ASP A N 1
ATOM 688 C CA . ASP A 1 85 ? -22.928 -9.879 36.730 1.00 54.72 85 ASP A CA 1
ATOM 689 C C . ASP A 1 85 ? -23.041 -9.135 38.061 1.00 54.72 85 ASP A C 1
ATOM 691 O O . ASP A 1 85 ? -22.594 -9.601 39.111 1.00 54.72 85 ASP A O 1
ATOM 695 N N . ILE A 1 86 ? -23.593 -7.921 38.019 1.00 59.28 86 ILE A N 1
ATOM 696 C CA . ILE A 1 86 ? -24.059 -7.235 39.214 1.00 59.28 86 ILE A CA 1
ATOM 697 C C . ILE A 1 86 ? -25.263 -8.051 39.668 1.00 59.28 86 ILE A C 1
ATOM 699 O O . ILE A 1 86 ? -26.407 -7.770 39.306 1.00 59.28 86 ILE A O 1
ATOM 703 N N . ILE A 1 87 ? -24.988 -9.109 40.430 1.00 56.59 87 ILE A N 1
ATOM 704 C CA . ILE A 1 87 ? -25.987 -9.803 41.223 1.00 56.59 87 ILE A CA 1
ATOM 705 C C . ILE A 1 87 ? -26.549 -8.723 42.139 1.00 56.59 87 ILE A C 1
ATOM 707 O O . ILE A 1 87 ? -25.913 -8.305 43.104 1.00 56.59 87 ILE A O 1
ATOM 711 N N . SER A 1 88 ? -27.718 -8.199 41.776 1.00 60.53 88 SER A N 1
ATOM 712 C CA . SER A 1 88 ? -28.503 -7.354 42.660 1.00 60.53 88 SER A CA 1
ATOM 713 C C . SER A 1 88 ? -29.002 -8.264 43.773 1.00 60.53 88 SER A C 1
ATOM 715 O O . SER A 1 88 ? -30.084 -8.843 43.670 1.00 60.53 88 SER A O 1
ATOM 717 N N . GLU A 1 89 ? -28.176 -8.464 44.801 1.00 65.06 89 GLU A N 1
ATOM 718 C CA . GLU A 1 89 ? -28.673 -8.991 46.062 1.00 65.06 89 GLU A CA 1
ATOM 719 C C . GLU A 1 89 ? -29.789 -8.048 46.530 1.00 65.06 89 GLU A C 1
ATOM 721 O O . GLU A 1 89 ? -29.601 -6.826 46.529 1.00 65.06 89 GLU A O 1
ATOM 726 N N . PRO A 1 90 ? -30.979 -8.576 46.858 1.00 63.94 90 PRO A N 1
ATOM 727 C CA . PRO A 1 90 ? -32.052 -7.745 47.374 1.00 63.94 90 PRO A CA 1
ATOM 728 C C . PRO A 1 90 ? -31.572 -7.088 48.670 1.00 63.94 90 PRO A C 1
ATOM 730 O O . PRO A 1 90 ? -31.110 -7.782 49.577 1.00 63.94 90 PRO A O 1
ATOM 733 N N . GLU A 1 91 ? -31.667 -5.756 48.744 1.00 64.81 91 GLU A N 1
ATOM 734 C CA . GLU A 1 91 ? -31.348 -5.011 49.963 1.00 64.81 91 GLU A CA 1
ATOM 735 C C . GLU A 1 91 ? -32.092 -5.645 51.151 1.00 64.81 91 GLU A C 1
ATOM 737 O O . GLU A 1 91 ? -33.313 -5.830 51.071 1.00 64.81 91 GLU A O 1
ATOM 742 N N . PRO A 1 92 ? -31.401 -6.001 52.252 1.00 64.19 92 PRO A N 1
ATOM 743 C CA . PRO A 1 92 ? -32.078 -6.504 53.431 1.00 64.19 92 PRO A CA 1
ATOM 744 C C . PRO A 1 92 ? -32.976 -5.391 53.969 1.00 64.19 92 PRO A C 1
ATOM 746 O O . P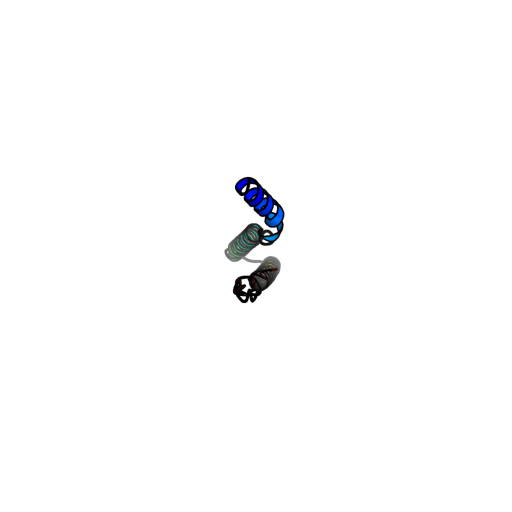RO A 1 92 ? -32.509 -4.336 54.401 1.00 64.19 92 PRO A O 1
ATOM 749 N N . CYS A 1 93 ? -34.285 -5.625 53.918 1.00 61.91 93 CYS A N 1
ATOM 750 C CA . CYS A 1 93 ? -35.287 -4.748 54.494 1.00 61.91 93 CYS A CA 1
ATOM 751 C C . CYS A 1 93 ? -35.061 -4.668 56.008 1.00 61.91 93 CYS A C 1
ATOM 753 O O . CYS A 1 93 ? -35.382 -5.588 56.757 1.00 61.91 93 CYS A O 1
ATOM 755 N N . MET A 1 94 ? -34.470 -3.562 56.454 1.00 65.19 94 MET A N 1
ATOM 756 C CA . MET A 1 94 ? -34.396 -3.212 57.866 1.00 65.19 94 MET A CA 1
ATOM 757 C C . MET A 1 94 ? -35.803 -2.791 58.309 1.00 65.19 94 MET A C 1
ATOM 759 O O . MET A 1 94 ? -36.212 -1.651 58.088 1.00 65.19 94 MET A O 1
ATOM 763 N N . GLU A 1 95 ? -36.565 -3.717 58.895 1.00 70.50 95 GLU A N 1
ATOM 764 C CA . GLU A 1 95 ? -37.764 -3.370 59.663 1.00 70.50 95 GLU A CA 1
ATOM 765 C C . GLU A 1 95 ? -37.325 -2.624 60.928 1.00 70.50 95 GLU A C 1
ATOM 767 O O . GLU A 1 95 ? -36.798 -3.208 61.875 1.00 70.50 95 GLU A O 1
ATOM 772 N N . PHE A 1 96 ? -37.524 -1.308 60.932 1.00 60.03 96 PHE A N 1
ATOM 773 C CA . PHE A 1 96 ? -37.526 -0.534 62.166 1.00 60.03 96 PHE A CA 1
ATOM 774 C C . PHE A 1 96 ? -38.888 -0.741 62.836 1.00 60.03 96 PHE A C 1
ATOM 776 O O . PHE A 1 96 ? -39.910 -0.313 62.295 1.00 60.03 96 PHE A O 1
ATOM 783 N N . GLY A 1 97 ? -38.880 -1.457 63.964 1.00 57.03 97 GLY A N 1
ATOM 784 C CA . GLY A 1 97 ? -40.030 -1.601 64.863 1.00 57.03 97 GLY A CA 1
ATOM 785 C C . GLY A 1 97 ? -40.300 -0.363 65.708 1.00 57.03 97 GLY A C 1
ATOM 786 O O . GLY A 1 97 ? -39.408 0.513 65.797 1.00 57.03 97 GLY A O 1
#

Radius of gyration: 26.68 Å; chains: 1; bounding box: 57×22×88 Å